Protein AF-A0A1H0NU59-F1 (afdb_monomer)

Nearest PDB structures (foldseek):
  8cka-assembly1_B  TM=4.262E-01  e=8.064E+00  Deinococcus radiodurans R1 = ATCC 13939 = DSM 20539
  2kr2-assembly1_A  TM=2.713E-01  e=9.202E+00  Xenopus laevis

Secondary structure (DSSP, 8-state):
-EEEETTEEEEPPPEEEEEETTEEEESS---GGG--SS---EEEEEHHHHTT-

pLDDT: mean 80.07, std 8.49, range [46.94, 91.88]

Organism: NCBI:txid94869

Radius of gyration: 13.31 Å; Cα contacts (8 Å, |Δi|>4): 67; chains: 1; bounding box: 22×33×31 Å

Solvent-accessible surface area (backbone atoms only — not comparable to full-atom values): 3543 Å² total; per-residu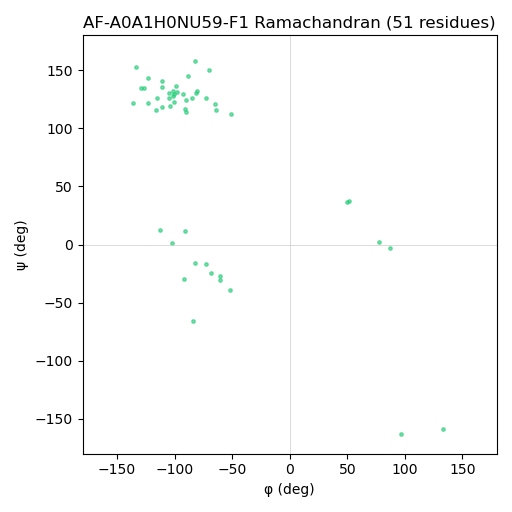e (Å²): 103,75,48,77,57,98,90,43,80,45,66,70,72,64,51,43,36,28,34,48,85,88,40,82,42,81,42,85,73,82,56,76,88,75,59,65,98,74,90,80,61,73,49,79,40,43,41,81,61,67,72,72,114

Structure (mmCIF, N/CA/C/O backbone):
data_AF-A0A1H0NU59-F1
#
_entry.id   AF-A0A1H0NU59-F1
#
loop_
_atom_site.group_PDB
_atom_site.id
_atom_site.type_symbol
_atom_site.label_atom_id
_atom_site.label_alt_id
_atom_site.label_comp_id
_atom_site.label_asym_id
_atom_site.label_entity_id
_atom_site.label_seq_id
_atom_site.pdbx_PDB_ins_code
_atom_site.Cartn_x
_atom_site.Cartn_y
_atom_site.Cartn_z
_atom_site.occupancy
_atom_site.B_iso_or_equiv
_atom_site.auth_seq_id
_atom_site.auth_comp_id
_atom_site.auth_asym_id
_atom_site.auth_atom_id
_atom_site.pdbx_PDB_model_num
ATOM 1 N N . MET A 1 1 ? -0.909 -7.427 16.213 1.00 67.00 1 MET A N 1
ATOM 2 C CA . MET A 1 1 ? -0.255 -8.663 16.697 1.00 67.00 1 MET A CA 1
ATOM 3 C C . MET A 1 1 ? 1.220 -8.615 16.312 1.00 67.00 1 MET A C 1
ATOM 5 O O . MET A 1 1 ? 1.596 -7.751 15.528 1.00 67.00 1 MET A O 1
ATOM 9 N N . SER A 1 2 ? 2.073 -9.458 16.899 1.00 82.44 2 SER A N 1
ATOM 10 C CA . SER A 1 2 ? 3.475 -9.583 16.479 1.00 82.44 2 SER A CA 1
ATOM 11 C C . SER A 1 2 ? 3.719 -10.934 15.821 1.00 82.44 2 SER A C 1
ATOM 13 O O . SER A 1 2 ? 3.192 -11.942 16.290 1.00 82.44 2 SER A O 1
ATOM 15 N N . LYS A 1 3 ? 4.520 -10.957 14.757 1.00 89.44 3 LYS A N 1
ATOM 16 C CA . LYS A 1 3 ? 4.895 -12.164 14.021 1.00 89.44 3 LYS A CA 1
ATOM 17 C C . LYS A 1 3 ? 6.408 -12.220 13.867 1.00 89.44 3 LYS A C 1
ATOM 19 O O . LYS A 1 3 ? 7.024 -11.221 13.516 1.00 89.44 3 LYS A O 1
ATOM 24 N N . GLU A 1 4 ? 6.999 -13.380 14.117 1.00 90.19 4 GLU A N 1
ATOM 25 C CA . GLU A 1 4 ? 8.422 -13.611 13.878 1.00 90.19 4 GLU A CA 1
ATOM 26 C C . GLU A 1 4 ? 8.627 -14.204 12.479 1.00 90.19 4 GLU A C 1
ATOM 28 O O . GLU A 1 4 ? 7.944 -15.158 12.098 1.00 90.19 4 GLU A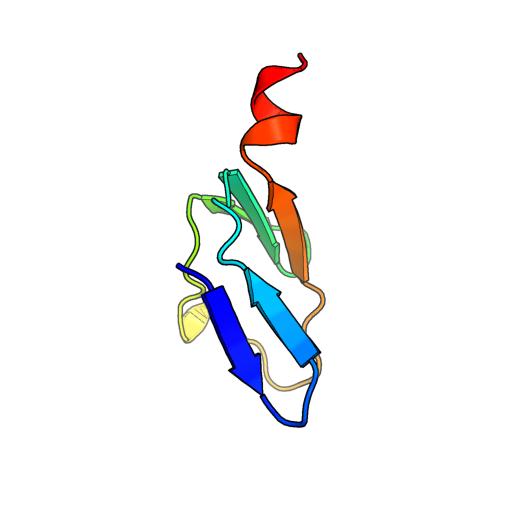 O 1
ATOM 33 N N . ILE A 1 5 ? 9.536 -13.619 11.696 1.00 91.12 5 ILE A N 1
ATOM 34 C CA . ILE A 1 5 ? 9.941 -14.114 10.374 1.00 91.12 5 ILE A CA 1
ATOM 35 C C . ILE A 1 5 ? 11.467 -14.020 10.307 1.00 91.12 5 ILE A C 1
ATOM 37 O O . ILE A 1 5 ? 12.025 -12.939 10.476 1.00 91.12 5 ILE A O 1
ATOM 41 N N . ASN A 1 6 ? 12.148 -15.148 10.080 1.00 90.50 6 ASN A N 1
ATOM 42 C CA . ASN A 1 6 ? 13.616 -15.238 10.003 1.00 90.50 6 ASN A CA 1
ATOM 43 C C . ASN A 1 6 ? 14.357 -14.598 11.201 1.00 90.50 6 ASN A C 1
ATOM 45 O O . ASN A 1 6 ? 15.390 -13.958 11.022 1.00 90.50 6 ASN A O 1
ATOM 49 N N . GLY A 1 7 ? 13.819 -14.733 12.419 1.00 90.69 7 GLY A N 1
ATOM 50 C CA . GLY A 1 7 ? 14.408 -14.163 13.638 1.00 90.69 7 GLY A CA 1
ATOM 51 C C . GLY A 1 7 ? 14.181 -12.656 13.830 1.00 90.69 7 GLY A C 1
ATOM 52 O O . GLY A 1 7 ? 14.652 -12.095 14.817 1.00 90.69 7 GLY A O 1
ATOM 53 N N . GLN A 1 8 ? 13.455 -11.985 12.927 1.00 91.88 8 GLN A N 1
ATOM 54 C CA . GLN A 1 8 ? 12.982 -10.612 13.127 1.00 91.88 8 GLN A CA 1
ATOM 55 C C . GLN A 1 8 ? 11.528 -10.591 13.596 1.00 91.88 8 GLN A C 1
ATOM 57 O O . GLN A 1 8 ? 10.669 -11.288 13.055 1.00 91.88 8 GLN A O 1
ATOM 62 N N . ILE A 1 9 ? 11.252 -9.745 14.591 1.00 87.69 9 ILE A N 1
ATOM 63 C CA . ILE A 1 9 ? 9.909 -9.516 15.126 1.00 87.69 9 ILE A CA 1
ATOM 64 C C . ILE A 1 9 ? 9.260 -8.365 14.360 1.00 87.69 9 ILE A C 1
ATOM 66 O O . ILE A 1 9 ? 9.685 -7.215 14.459 1.00 87.69 9 ILE A O 1
ATOM 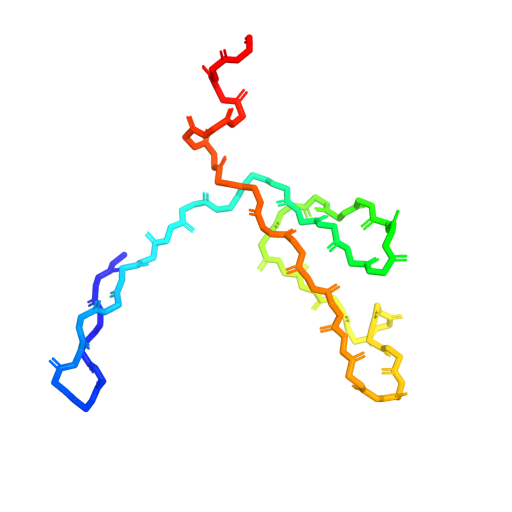70 N N . TYR A 1 10 ? 8.174 -8.671 13.664 1.00 8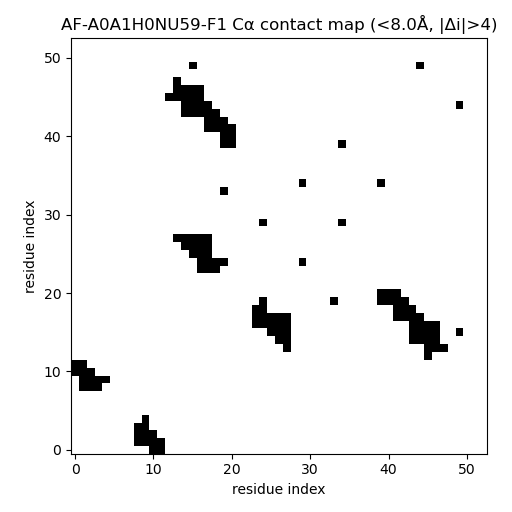5.44 10 TYR A N 1
ATOM 71 C CA . TYR A 1 10 ? 7.315 -7.707 12.991 1.00 85.44 10 TYR A CA 1
ATOM 72 C C . TYR A 1 10 ? 6.116 -7.416 13.883 1.00 85.44 10 TYR A C 1
ATOM 74 O O . TYR A 1 10 ? 5.481 -8.338 14.393 1.00 85.44 10 TYR A O 1
ATOM 82 N N . LYS A 1 11 ? 5.798 -6.139 14.088 1.00 85.38 11 LYS A N 1
ATOM 83 C CA . LYS A 1 11 ? 4.595 -5.707 14.804 1.00 85.38 11 LYS A CA 1
ATOM 84 C C . LYS A 1 11 ? 3.643 -5.062 13.812 1.00 85.38 11 LYS A C 1
ATOM 86 O O . LYS A 1 11 ? 4.073 -4.246 13.004 1.00 85.38 11 LYS A O 1
ATOM 91 N N . ASP A 1 12 ? 2.363 -5.401 13.908 1.00 80.12 12 ASP A N 1
ATOM 92 C CA . ASP A 1 12 ? 1.335 -4.678 13.166 1.00 80.12 12 ASP A CA 1
ATOM 93 C C . ASP A 1 12 ? 1.270 -3.238 13.683 1.00 80.12 12 ASP A C 1
ATOM 95 O O . ASP A 1 12 ? 1.004 -3.017 14.868 1.00 80.12 12 ASP A O 1
ATOM 99 N N . ILE A 1 13 ? 1.499 -2.273 12.794 1.00 79.4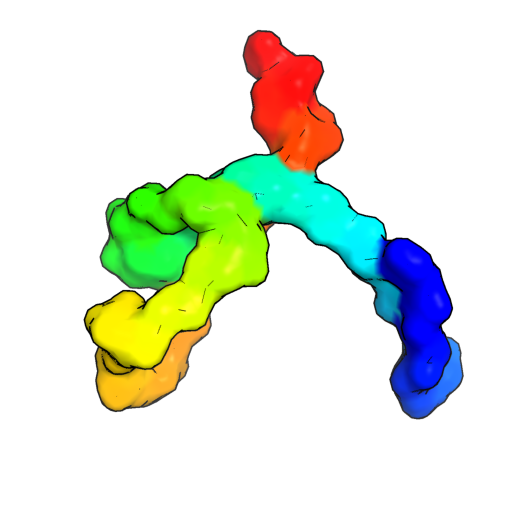4 13 ILE A N 1
ATOM 100 C CA . ILE A 1 13 ? 1.348 -0.848 13.088 1.00 79.44 13 ILE A CA 1
ATOM 101 C C . ILE A 1 13 ? 0.012 -0.393 12.490 1.00 79.44 13 ILE A C 1
ATOM 103 O O . ILE A 1 13 ? -0.236 -0.645 11.306 1.00 79.44 13 ILE A O 1
ATOM 107 N N . PRO A 1 14 ? -0.872 0.255 13.270 1.00 79.81 14 PRO A N 1
ATOM 108 C CA . PRO A 1 14 ? -2.091 0.823 12.724 1.00 79.81 14 PRO A CA 1
ATOM 109 C C . PRO A 1 14 ? -1.740 1.943 11.737 1.00 79.81 14 PRO A C 1
ATOM 111 O O . PRO A 1 14 ? -1.173 2.970 12.106 1.00 79.81 14 PRO A O 1
ATOM 114 N N . VAL A 1 15 ? -2.093 1.735 10.471 1.00 83.38 15 VAL A N 1
ATOM 115 C CA . VAL A 1 15 ? -1.916 2.730 9.409 1.00 83.38 15 VAL A CA 1
ATOM 116 C C . VAL A 1 15 ? -3.064 3.735 9.462 1.00 83.38 15 VAL A C 1
ATOM 118 O O . VAL A 1 15 ? -4.232 3.337 9.537 1.00 83.38 15 VAL A O 1
ATOM 121 N N . GLY A 1 16 ? -2.723 5.021 9.455 1.00 80.75 16 GLY A N 1
ATOM 122 C CA . GLY A 1 16 ? -3.675 6.119 9.321 1.00 80.75 16 GLY A CA 1
ATOM 123 C C . GLY A 1 16 ? -3.986 6.377 7.854 1.00 80.75 16 GLY A C 1
ATOM 124 O O . GLY A 1 16 ? -5.081 6.079 7.367 1.00 80.75 16 GLY A O 1
ATOM 125 N N . LYS A 1 17 ? -2.956 6.819 7.127 1.00 82.94 17 LYS A N 1
ATOM 126 C CA . LYS A 1 17 ? -3.006 7.148 5.698 1.00 82.94 17 LYS A CA 1
ATOM 127 C C . LYS A 1 17 ? -1.829 6.547 4.945 1.00 82.94 17 LYS A C 1
ATOM 129 O O . LYS A 1 17 ? -0.747 6.351 5.50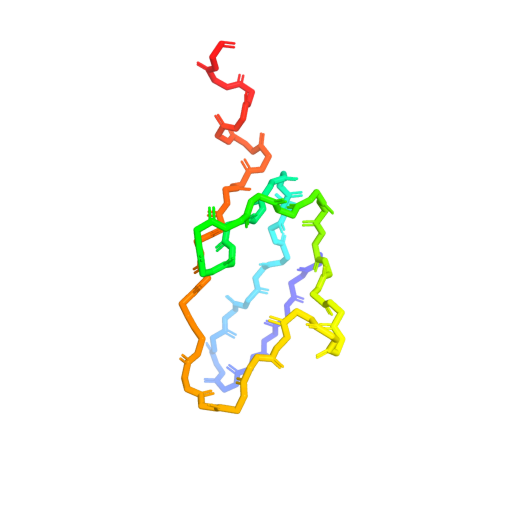1 1.00 82.94 17 LYS A O 1
ATOM 134 N N . MET A 1 18 ? -2.034 6.295 3.658 1.00 87.56 18 MET A N 1
ATOM 135 C CA . MET A 1 18 ? -0.968 5.937 2.727 1.00 87.56 18 MET A CA 1
ATOM 136 C C . MET A 1 18 ? -0.945 6.922 1.567 1.00 87.56 18 MET A C 1
ATOM 138 O O . MET A 1 18 ? -1.993 7.349 1.097 1.00 87.56 18 MET A O 1
ATOM 142 N N . ASN A 1 19 ? 0.242 7.260 1.079 1.00 85.69 19 ASN A N 1
ATOM 143 C CA . ASN A 1 19 ? 0.404 7.975 -0.179 1.00 85.69 19 ASN A CA 1
ATOM 144 C C . ASN A 1 19 ? 1.040 7.031 -1.202 1.00 85.69 19 ASN A C 1
ATOM 146 O O . ASN A 1 19 ? 2.149 6.538 -0.983 1.00 85.69 19 ASN A O 1
ATOM 150 N N . VAL A 1 20 ? 0.318 6.764 -2.287 1.00 84.25 20 VAL A N 1
ATOM 151 C CA . VAL A 1 20 ? 0.730 5.879 -3.378 1.00 84.25 20 VAL A CA 1
ATOM 152 C C . VAL A 1 20 ? 0.864 6.712 -4.645 1.00 84.25 20 VAL A C 1
ATOM 154 O O . VAL A 1 20 ? -0.117 7.278 -5.124 1.00 84.25 20 VAL A O 1
ATOM 157 N N . ASN A 1 21 ? 2.083 6.813 -5.186 1.00 81.88 21 ASN A N 1
ATOM 158 C CA . ASN A 1 21 ? 2.380 7.601 -6.392 1.00 81.88 21 ASN A CA 1
ATOM 159 C C . ASN A 1 21 ? 1.824 9.047 -6.351 1.00 81.88 21 ASN A C 1
ATOM 161 O O . ASN A 1 21 ? 1.360 9.577 -7.361 1.00 81.88 21 ASN A O 1
ATOM 165 N N . GLY A 1 22 ? 1.836 9.688 -5.178 1.00 79.00 22 GLY A N 1
ATOM 166 C CA . GLY A 1 22 ? 1.331 11.052 -4.982 1.00 79.00 22 GLY A CA 1
ATOM 167 C C . GLY A 1 22 ? -0.169 11.151 -4.672 1.00 79.00 22 GLY A C 1
ATOM 168 O O . GLY A 1 22 ? -0.651 12.256 -4.428 1.00 79.00 22 GLY A O 1
ATOM 169 N N . LYS A 1 23 ? -0.912 10.035 -4.652 1.00 82.06 23 LYS A N 1
ATOM 170 C CA . LYS A 1 23 ? -2.331 9.986 -4.271 1.00 82.06 23 LYS A CA 1
ATOM 171 C C . LYS A 1 23 ? -2.503 9.497 -2.836 1.00 82.06 23 LYS A C 1
ATOM 173 O O . LYS A 1 23 ? -2.002 8.435 -2.472 1.00 82.06 23 LYS A O 1
ATOM 178 N N . GLU A 1 24 ? -3.266 10.243 -2.041 1.00 84.25 24 GLU A N 1
ATOM 179 C CA . GLU A 1 24 ? -3.669 9.808 -0.702 1.00 84.25 24 GLU A CA 1
ATOM 180 C C . GLU A 1 24 ? -4.732 8.703 -0.796 1.00 84.25 24 GLU A C 1
ATOM 182 O O . GLU A 1 24 ? -5.773 8.865 -1.436 1.00 84.25 24 GLU A O 1
ATOM 187 N N . ILE A 1 25 ? -4.460 7.581 -0.135 1.00 83.19 25 ILE A N 1
ATOM 188 C CA . ILE A 1 25 ? -5.360 6.447 0.045 1.00 83.19 25 ILE A CA 1
ATOM 189 C C . ILE A 1 25 ? -5.664 6.328 1.537 1.00 83.19 25 ILE A C 1
ATOM 191 O O . ILE A 1 25 ? -4.764 6.230 2.375 1.00 83.19 25 ILE A O 1
ATOM 195 N N . GLN A 1 26 ? -6.954 6.313 1.869 1.00 75.94 26 GLN A N 1
ATOM 196 C CA . GLN A 1 26 ? -7.403 6.104 3.241 1.00 75.94 26 GLN A CA 1
ATOM 197 C C . GLN A 1 26 ? -7.385 4.616 3.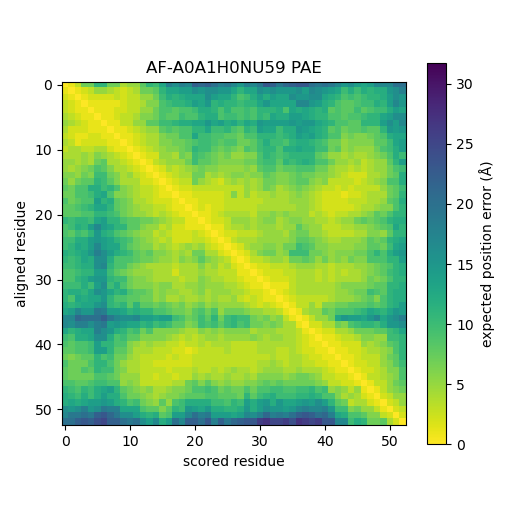606 1.00 75.94 26 GLN A C 1
ATOM 199 O O . GLN A 1 26 ? -7.927 3.773 2.886 1.00 75.94 26 GLN A O 1
ATOM 204 N N . GLY A 1 27 ? -6.811 4.303 4.770 1.00 73.75 27 GLY A N 1
ATOM 205 C CA . GLY A 1 27 ? -6.763 2.952 5.324 1.00 73.75 27 GLY A CA 1
ATOM 206 C C . GLY A 1 27 ? -5.456 2.208 5.043 1.00 73.75 27 GLY A C 1
ATOM 207 O O . GLY A 1 27 ? -4.432 2.802 4.734 1.00 73.75 27 GLY A O 1
ATOM 208 N N . SER A 1 28 ? -5.487 0.882 5.207 1.00 77.44 28 SER A N 1
ATOM 209 C CA . SER A 1 28 ? -4.301 0.007 5.209 1.00 77.44 28 SER A CA 1
ATOM 210 C C . SER A 1 28 ? -4.225 -0.955 4.017 1.00 77.44 28 SER A C 1
ATOM 212 O O . SER A 1 28 ? -3.447 -1.907 4.039 1.00 77.44 28 SER A O 1
ATOM 214 N N . LYS A 1 29 ? -5.060 -0.756 2.988 1.00 82.38 29 LYS A N 1
ATOM 215 C CA . LYS A 1 29 ? -5.159 -1.649 1.824 1.00 82.38 29 LYS A CA 1
ATOM 216 C C . LYS A 1 29 ? -4.993 -0.869 0.523 1.00 82.38 29 LYS A C 1
ATOM 218 O O . LYS A 1 29 ? -5.620 0.169 0.354 1.00 82.38 29 LYS A O 1
ATOM 223 N N . ILE A 1 30 ? -4.190 -1.416 -0.385 1.00 81.56 30 ILE A N 1
ATOM 224 C CA . ILE A 1 30 ? -3.990 -0.927 -1.755 1.00 81.56 30 ILE A CA 1
ATOM 225 C C . ILE A 1 30 ? -4.820 -1.826 -2.677 1.00 81.56 30 ILE A C 1
ATOM 227 O O . ILE A 1 30 ? -4.790 -3.051 -2.513 1.00 81.56 30 ILE A O 1
ATOM 231 N N . LYS A 1 31 ? -5.607 -1.251 -3.593 1.00 82.12 31 LYS A N 1
ATOM 232 C CA . LYS A 1 31 ? -6.377 -2.037 -4.570 1.00 82.12 31 LYS A CA 1
ATOM 233 C C . LYS A 1 31 ? -5.482 -2.411 -5.747 1.00 82.12 31 LYS A C 1
ATOM 235 O O . LYS A 1 31 ? -4.498 -1.735 -6.018 1.00 82.12 31 LYS A O 1
ATOM 240 N N . SER A 1 32 ? -5.850 -3.460 -6.481 1.00 81.25 32 SER A N 1
ATOM 241 C CA . SER A 1 32 ? -5.172 -3.833 -7.734 1.00 81.25 32 SER A CA 1
ATOM 242 C C . SER A 1 32 ? -5.054 -2.656 -8.700 1.00 81.25 32 SER A C 1
ATOM 244 O O . SER A 1 32 ? -4.016 -2.476 -9.319 1.00 81.25 32 SER A O 1
ATOM 246 N N . ASP A 1 33 ? -6.098 -1.834 -8.773 1.00 81.12 33 ASP A N 1
ATOM 247 C CA . ASP A 1 33 ? -6.199 -0.721 -9.718 1.00 81.12 33 ASP A CA 1
ATOM 248 C C . ASP A 1 33 ? -5.283 0.458 -9.342 1.00 81.12 33 ASP A C 1
ATOM 250 O O . ASP A 1 33 ? -5.014 1.323 -10.173 1.00 81.12 33 ASP A O 1
ATOM 254 N N . ASP A 1 34 ? -4.799 0.495 -8.095 1.00 75.81 34 ASP A N 1
ATOM 255 C CA . ASP A 1 34 ? -3.827 1.486 -7.624 1.00 75.81 34 ASP A CA 1
ATOM 256 C C . ASP A 1 34 ? -2.384 1.093 -7.999 1.00 75.81 34 ASP A C 1
ATOM 258 O O . ASP A 1 34 ? -1.477 1.926 -7.944 1.00 75.81 34 ASP A O 1
ATOM 262 N N . VAL A 1 35 ? -2.161 -0.173 -8.379 1.00 79.81 35 VAL A N 1
ATOM 263 C CA . VAL A 1 35 ? -0.849 -0.713 -8.741 1.00 79.81 35 VAL A CA 1
ATOM 264 C C . VAL A 1 35 ? -0.623 -0.527 -10.239 1.00 79.81 35 VAL A C 1
ATOM 266 O O . VAL A 1 35 ? -1.288 -1.136 -11.071 1.00 79.81 35 VAL A O 1
ATOM 269 N N . THR A 1 36 ? 0.351 0.306 -10.593 1.00 77.00 36 THR A N 1
ATOM 270 C CA . THR A 1 36 ? 0.855 0.423 -11.968 1.00 77.00 36 THR A CA 1
ATOM 271 C C . THR A 1 36 ? 1.976 -0.584 -12.208 1.00 77.00 36 THR A C 1
ATOM 273 O O . THR A 1 36 ? 2.773 -0.815 -11.299 1.00 77.00 36 THR A O 1
ATOM 276 N N . ASP A 1 37 ? 2.081 -1.135 -13.423 1.00 74.81 37 ASP A N 1
ATOM 277 C CA . ASP A 1 37 ? 3.170 -2.044 -13.808 1.00 74.81 37 ASP A CA 1
ATOM 278 C C . ASP A 1 37 ? 4.544 -1.431 -13.465 1.00 74.81 37 ASP A C 1
ATOM 280 O O . ASP A 1 37 ? 4.949 -0.421 -14.044 1.00 74.81 37 ASP A O 1
ATOM 284 N N . GLY A 1 38 ? 5.255 -2.018 -12.493 1.00 76.44 38 GLY A N 1
ATOM 285 C CA . GLY A 1 38 ? 6.582 -1.567 -12.062 1.00 76.44 38 GLY A CA 1
ATOM 286 C C .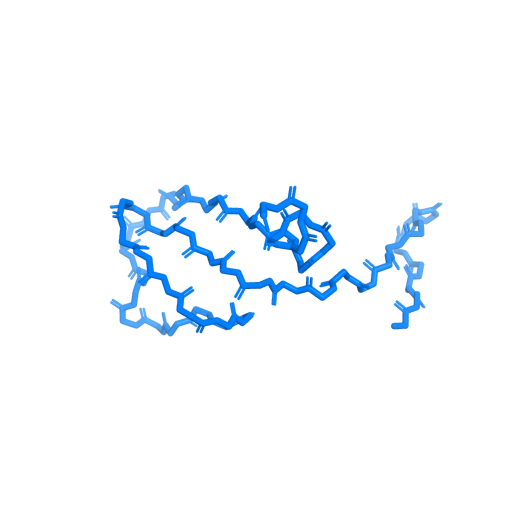 GLY A 1 38 ? 6.772 -1.452 -10.546 1.00 76.44 38 GLY A C 1
ATOM 287 O O . GLY A 1 38 ? 6.086 -2.092 -9.751 1.00 76.44 38 GLY A O 1
ATOM 288 N N . VAL A 1 39 ? 7.769 -0.655 -10.145 1.00 77.31 39 VAL A N 1
ATOM 289 C CA . VAL A 1 39 ? 8.086 -0.372 -8.736 1.00 77.31 39 VAL A CA 1
ATOM 290 C C . VAL A 1 39 ? 7.201 0.769 -8.241 1.00 77.31 39 VAL A C 1
ATOM 292 O O . VAL A 1 39 ? 7.191 1.848 -8.828 1.00 77.31 39 VAL A O 1
ATOM 295 N N . MET A 1 40 ? 6.492 0.538 -7.138 1.00 80.56 40 MET A N 1
ATOM 296 C CA . MET A 1 40 ? 5.590 1.509 -6.523 1.00 80.56 40 MET A CA 1
ATOM 297 C C . MET A 1 40 ? 6.217 2.095 -5.257 1.00 80.56 40 MET A C 1
ATOM 299 O O . MET A 1 40 ? 6.679 1.355 -4.386 1.00 80.56 40 MET A O 1
ATOM 303 N N . LEU A 1 41 ? 6.213 3.425 -5.143 1.00 83.25 41 LEU A N 1
ATOM 304 C CA . LEU A 1 41 ? 6.610 4.119 -3.920 1.00 83.25 41 LEU A CA 1
ATOM 305 C C . LEU A 1 41 ? 5.382 4.311 -3.030 1.00 83.25 41 LEU A C 1
ATOM 307 O O . LEU A 1 41 ? 4.378 4.884 -3.459 1.00 83.25 41 LEU A O 1
ATOM 311 N N . VAL A 1 42 ? 5.482 3.830 -1.790 1.00 84.62 42 VAL A N 1
ATOM 312 C CA . VAL A 1 42 ? 4.428 3.938 -0.779 1.00 84.62 42 VAL A CA 1
ATOM 313 C C . VAL A 1 42 ? 4.992 4.642 0.444 1.00 84.62 42 VAL A C 1
ATOM 315 O O . VAL A 1 42 ? 5.937 4.154 1.065 1.00 84.62 42 VAL A O 1
ATOM 318 N N . THR A 1 43 ? 4.378 5.760 0.816 1.00 86.94 43 THR A N 1
ATOM 319 C CA . THR A 1 43 ? 4.629 6.416 2.102 1.00 86.94 43 THR A CA 1
ATOM 320 C C . THR A 1 43 ? 3.504 6.047 3.055 1.00 86.94 43 THR A C 1
ATOM 322 O O . THR A 1 43 ? 2.337 6.287 2.751 1.00 86.94 43 THR A O 1
ATOM 325 N N . ILE A 1 44 ? 3.844 5.462 4.202 1.00 85.38 44 ILE A N 1
ATOM 326 C CA . ILE A 1 44 ? 2.883 5.064 5.235 1.00 85.38 44 ILE A CA 1
ATOM 327 C C . ILE A 1 44 ? 2.972 6.065 6.382 1.00 85.38 44 ILE A C 1
ATOM 329 O O . ILE A 1 44 ? 4.051 6.277 6.930 1.00 85.38 44 ILE A O 1
ATOM 333 N N . ILE A 1 45 ? 1.834 6.641 6.760 1.00 83.81 45 ILE A N 1
ATOM 334 C CA . ILE A 1 45 ? 1.700 7.490 7.942 1.00 83.81 45 ILE A CA 1
ATOM 335 C C . ILE A 1 45 ? 1.003 6.658 9.018 1.00 83.81 45 ILE A C 1
ATOM 337 O O . ILE A 1 45 ? -0.108 6.151 8.820 1.00 83.81 45 ILE A O 1
ATOM 341 N N . SER A 1 46 ? 1.685 6.464 10.146 1.00 83.25 46 SER A N 1
ATOM 342 C CA . SER A 1 46 ? 1.134 5.726 11.281 1.00 83.25 46 SER A CA 1
ATOM 343 C C . SER A 1 46 ? 0.010 6.531 11.946 1.00 83.25 46 SER A C 1
ATOM 345 O O . SER A 1 46 ? 0.041 7.761 11.949 1.00 83.25 46 SER A O 1
ATOM 347 N N . LYS A 1 47 ? -0.981 5.856 12.543 1.00 78.56 47 LYS A N 1
ATOM 348 C CA . LYS A 1 47 ? -2.016 6.553 13.333 1.00 78.56 47 LYS A CA 1
ATOM 349 C C . LYS A 1 47 ? -1.440 7.313 14.527 1.00 78.56 47 LYS A C 1
ATOM 351 O O . LYS A 1 47 ? -2.032 8.294 14.965 1.00 78.56 47 LYS A O 1
ATOM 356 N N . ASP A 1 48 ? -0.302 6.860 15.043 1.00 75.75 48 ASP A N 1
ATOM 357 C CA . ASP A 1 48 ? 0.380 7.512 16.159 1.00 75.75 48 ASP A CA 1
ATOM 358 C C . ASP A 1 48 ? 0.958 8.881 15.758 1.00 75.75 48 ASP A C 1
ATOM 360 O O . ASP A 1 48 ? 1.119 9.748 16.617 1.00 75.75 48 ASP A O 1
ATOM 364 N N . ASP A 1 49 ? 1.240 9.089 14.466 1.00 71.81 49 ASP A N 1
ATOM 365 C CA . ASP A 1 49 ? 1.714 10.369 13.932 1.00 71.81 49 ASP A CA 1
ATOM 366 C C . ASP A 1 49 ? 0.573 11.277 13.450 1.00 71.81 49 ASP A C 1
ATOM 368 O O . ASP A 1 49 ? 0.695 12.489 13.589 1.00 71.81 49 ASP A O 1
ATOM 372 N N . GLU A 1 50 ? -0.559 10.734 12.975 1.00 63.25 50 GLU A N 1
ATOM 373 C CA . GL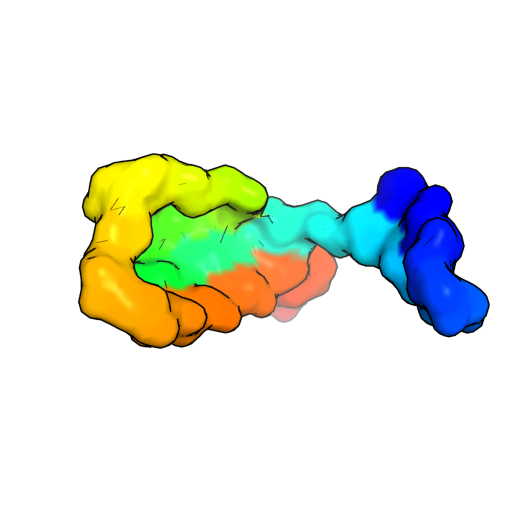U A 1 50 ? -1.755 11.549 12.669 1.00 63.25 50 GLU A CA 1
ATOM 374 C C . GLU A 1 50 ? -2.301 12.282 13.901 1.00 63.25 50 GLU A C 1
ATOM 376 O O . GLU A 1 50 ? -2.878 13.355 13.778 1.00 63.25 50 GLU A O 1
ATOM 381 N N . ASN A 1 51 ? -2.142 11.702 15.092 1.00 58.84 51 ASN A N 1
ATOM 382 C CA . ASN A 1 51 ? -2.729 12.230 16.323 1.00 58.84 51 ASN A CA 1
ATOM 383 C C . ASN A 1 51 ? -1.804 13.212 17.074 1.00 58.84 51 ASN A C 1
ATOM 385 O O . ASN A 1 51 ? -2.043 13.502 18.247 1.00 58.84 51 ASN A O 1
ATOM 389 N N . LYS A 1 52 ? -0.713 13.660 16.434 1.00 58.03 52 LYS A N 1
ATOM 390 C CA . LYS A 1 52 ? 0.242 14.645 16.977 1.00 58.03 52 LYS A CA 1
ATOM 391 C C . LYS A 1 52 ? 0.068 16.060 16.411 1.00 58.03 52 LYS A C 1
ATOM 393 O O . LYS A 1 52 ? 0.842 16.934 16.803 1.00 58.03 52 LYS A O 1
ATOM 398 N N . GLU A 1 53 ? -0.904 16.280 15.527 1.00 46.94 53 GLU A N 1
ATOM 399 C CA . GLU A 1 53 ? -1.295 17.611 15.028 1.00 46.94 53 GLU A CA 1
ATOM 400 C C . GLU A 1 53 ? -2.484 18.203 15.794 1.00 46.94 53 GLU A C 1
ATOM 402 O O . GLU A 1 53 ? -3.426 17.448 16.130 1.00 46.94 53 GLU A O 1
#

Mean predicted aligned error: 7.38 Å

Sequence (53 aa):
MSKEINGQIYKDIPVGKMNVNGKEIQGSKIKSDDVTDGVMLVTIISKDDENKE

Foldseek 3Di:
DWDDDPNDIDDDFFFQWKAKPNDIDGGDDDDPVSDDPDDIDMDTDTPVNVVPD